Protein AF-A0A192S1D8-F1 (afdb_monomer)

Sequence (153 aa):
MLLLNTSLYVNWQNLKTCAKLLNLQRLWMFTIYLDNQGISQSFSITDNIVNYTMSIDYFKIYLESIDNPMFWEKNEDSLYIIKNGSYKDLCKIFEEVKSTKVRLVKGGSQKRQFLSPMDERLSIYKLIFFSMNADLCILENTFNYLKKDEYLS

Nearest PDB structures (foldseek):
  1uqt-assembly1_B  TM=3.565E-01  e=8.047E-01  Escherichia coli
  6jak-assembly2_D  TM=3.757E-01  e=3.378E+00  Escherichia coli
  2wtx-assembly1_C  TM=3.061E-01  e=1.649E+00  Escherichia coli K-12
  1gz5-assembly1_A  TM=3.405E-01  e=2.438E+00  Escherichia coli str. K-12 substr. W3110
  1gz5-assembly1_D  TM=3.399E-01  e=3.378E+00  Escherichia coli str. K-12 substr. W3110

Mean predicted aligned error: 10.08 Å

Organism: NCBI:txid38006

pLDDT: mean 71.14, std 11.6, range [39.78, 89.81]

Secondary structure (DSSP, 8-state):
-EEESS---B-HHHHHHHHHHTT-S-EEEEEEESS-SS---EEEEETTEEEEEEEHHHHHHHHH-TT-THHHHHGGGEEEEEES--HHHHHHHTSEETTEE--PPP-----TTS--HHHHHHHHHHHHHHTB-HHHHHHTBGGGTS-HHHHH-

Structure (mmCIF, N/CA/C/O backbone):
data_AF-A0A192S1D8-F1
#
_entry.id   AF-A0A192S1D8-F1
#
loop_
_atom_site.group_PDB
_atom_site.id
_atom_site.type_symbol
_atom_site.label_atom_id
_atom_site.label_alt_id
_atom_site.label_comp_id
_atom_site.label_asym_id
_atom_site.label_entity_id
_atom_site.label_seq_id
_atom_site.pdbx_PDB_ins_code
_atom_site.Cartn_x
_atom_site.Cartn_y
_atom_site.Cartn_z
_atom_site.occupancy
_atom_site.B_iso_or_equiv
_atom_site.auth_seq_id
_atom_site.auth_comp_id
_atom_site.auth_asym_id
_atom_site.auth_atom_id
_atom_site.pdbx_PDB_model_num
ATOM 1 N N . MET A 1 1 ? -1.102 -5.774 -1.094 1.00 67.81 1 MET A N 1
ATOM 2 C CA . MET A 1 1 ? -1.077 -4.975 0.154 1.00 67.81 1 MET A CA 1
ATOM 3 C C . MET A 1 1 ? -0.157 -5.654 1.155 1.00 67.81 1 MET A C 1
ATOM 5 O O . MET A 1 1 ? -0.163 -6.878 1.213 1.00 67.81 1 MET A O 1
ATOM 9 N N . LEU A 1 2 ? 0.650 -4.879 1.873 1.00 65.75 2 LEU A N 1
ATOM 10 C CA . LEU A 1 2 ? 1.696 -5.339 2.784 1.00 65.75 2 LEU A CA 1
ATOM 11 C C . LEU A 1 2 ? 1.507 -4.678 4.159 1.00 65.75 2 LEU A C 1
ATOM 13 O O . LEU A 1 2 ? 1.274 -3.475 4.217 1.00 65.75 2 LEU A O 1
ATOM 17 N N . LEU A 1 3 ? 1.612 -5.454 5.239 1.00 58.97 3 LEU A N 1
ATOM 18 C CA . LEU A 1 3 ? 1.550 -4.992 6.633 1.00 58.97 3 LEU A CA 1
ATOM 19 C C . LEU A 1 3 ? 2.929 -5.179 7.270 1.00 58.97 3 LEU A C 1
ATOM 21 O O . LEU A 1 3 ? 3.478 -6.279 7.196 1.00 58.97 3 LEU A O 1
ATOM 25 N N . LEU A 1 4 ? 3.497 -4.114 7.837 1.00 66.12 4 LEU A N 1
ATOM 26 C CA . LEU A 1 4 ? 4.836 -4.128 8.434 1.00 66.12 4 LEU A CA 1
ATOM 27 C C . LEU A 1 4 ? 4.861 -3.360 9.751 1.00 66.12 4 LEU A C 1
ATOM 29 O O . LEU A 1 4 ? 4.247 -2.299 9.864 1.00 66.12 4 LEU A O 1
ATOM 33 N N . ASN A 1 5 ? 5.664 -3.840 10.696 1.00 56.22 5 ASN A N 1
ATOM 34 C CA . ASN A 1 5 ? 5.838 -3.195 12.001 1.00 56.22 5 ASN A CA 1
ATOM 35 C C . ASN A 1 5 ? 7.009 -2.193 12.051 1.00 56.22 5 ASN A C 1
ATOM 37 O O . ASN A 1 5 ? 7.162 -1.478 13.034 1.00 56.22 5 ASN A O 1
ATOM 41 N N . THR A 1 6 ? 7.843 -2.121 11.011 1.00 61.22 6 THR A N 1
ATOM 42 C CA . THR A 1 6 ? 9.039 -1.257 10.976 1.00 61.22 6 THR A CA 1
ATOM 43 C C . THR A 1 6 ? 9.261 -0.621 9.605 1.00 61.22 6 THR A C 1
ATOM 45 O O . THR A 1 6 ? 8.593 -0.960 8.620 1.00 61.22 6 THR A O 1
ATOM 48 N N . SER A 1 7 ? 10.177 0.352 9.517 1.00 60.06 7 SER A N 1
ATOM 49 C CA . SER A 1 7 ? 10.596 0.962 8.251 1.00 60.06 7 SER A CA 1
ATOM 50 C C . SER A 1 7 ? 11.300 -0.075 7.376 1.00 60.06 7 SER A C 1
ATOM 52 O O . SER A 1 7 ? 12.071 -0.900 7.854 1.00 60.06 7 SER A O 1
ATOM 54 N N . LEU A 1 8 ? 10.997 -0.066 6.075 1.00 64.38 8 LEU A N 1
ATOM 55 C CA . LEU A 1 8 ? 11.524 -1.075 5.164 1.00 64.38 8 LEU A CA 1
ATOM 56 C C . LEU A 1 8 ? 12.383 -0.415 4.101 1.00 64.38 8 LEU A C 1
ATOM 58 O O . LEU A 1 8 ? 11.949 0.538 3.454 1.00 64.38 8 LEU A O 1
ATOM 62 N N . TYR A 1 9 ? 13.601 -0.924 3.938 1.00 66.50 9 TYR A N 1
ATOM 63 C CA . TYR A 1 9 ? 14.483 -0.487 2.870 1.00 66.50 9 TYR A CA 1
ATOM 64 C C . TYR A 1 9 ? 13.975 -1.042 1.537 1.00 66.50 9 TYR A C 1
ATOM 66 O O . TYR A 1 9 ? 13.972 -2.255 1.311 1.00 66.50 9 TYR A O 1
ATOM 74 N N . VAL A 1 10 ? 13.529 -0.143 0.662 1.00 67.19 10 VAL A N 1
ATOM 75 C CA . VAL A 1 10 ? 13.099 -0.469 -0.700 1.00 67.19 10 VAL A CA 1
ATOM 76 C C . VAL A 1 10 ? 14.260 -0.191 -1.646 1.00 67.19 10 VAL A C 1
ATOM 78 O O . VAL A 1 10 ? 14.727 0.946 -1.739 1.00 67.19 10 VAL A O 1
ATOM 81 N N . ASN A 1 11 ? 14.716 -1.208 -2.382 1.00 75.94 11 ASN A N 1
ATOM 82 C CA . ASN A 1 11 ? 15.663 -0.988 -3.467 1.00 75.94 11 ASN A CA 1
ATOM 83 C C . ASN A 1 11 ? 14.898 -0.463 -4.691 1.00 75.94 11 ASN A C 1
ATOM 85 O O . ASN A 1 11 ? 14.359 -1.225 -5.497 1.00 75.94 11 ASN A O 1
ATOM 89 N N . TRP A 1 12 ? 14.866 0.863 -4.829 1.00 73.69 12 TRP A N 1
ATOM 90 C CA . TRP A 1 12 ? 14.166 1.560 -5.911 1.00 73.69 12 TRP A CA 1
ATOM 91 C C . TRP A 1 12 ? 14.599 1.115 -7.310 1.00 73.69 12 TRP A C 1
ATOM 93 O O . TRP A 1 12 ? 13.772 1.067 -8.219 1.00 73.69 12 TRP A O 1
ATOM 103 N N . GLN A 1 13 ? 15.867 0.739 -7.490 1.00 76.94 13 GLN A N 1
ATOM 104 C CA . GLN A 1 13 ? 16.377 0.283 -8.781 1.00 76.94 13 GLN A CA 1
ATOM 105 C C . GLN A 1 13 ? 15.810 -1.093 -9.157 1.00 76.94 13 GLN A C 1
ATOM 107 O O . GLN A 1 13 ? 15.397 -1.311 -10.302 1.00 76.94 13 GLN A O 1
ATOM 112 N N . ASN A 1 14 ? 15.734 -2.009 -8.191 1.00 77.12 14 ASN A N 1
ATOM 113 C CA . ASN A 1 14 ? 15.118 -3.319 -8.398 1.00 77.12 14 ASN A CA 1
ATOM 114 C C . ASN A 1 14 ? 13.615 -3.176 -8.643 1.00 77.12 14 ASN A C 1
ATOM 116 O O . ASN A 1 14 ? 13.075 -3.816 -9.544 1.00 77.12 14 ASN A O 1
ATOM 120 N N . LEU A 1 15 ? 12.955 -2.289 -7.896 1.00 76.75 15 LEU A N 1
ATOM 121 C CA . LEU A 1 15 ? 11.531 -2.025 -8.053 1.00 76.75 15 LEU A CA 1
ATOM 122 C C . LEU A 1 15 ? 11.214 -1.469 -9.448 1.00 76.75 15 LEU A C 1
ATOM 124 O O . LEU A 1 15 ? 10.307 -1.952 -10.121 1.00 76.75 15 LEU A O 1
ATOM 128 N N . LYS A 1 16 ? 12.019 -0.511 -9.919 1.00 76.62 16 LYS A N 1
ATOM 129 C CA . LYS A 1 16 ? 11.945 0.041 -11.277 1.00 76.62 16 LYS A CA 1
ATOM 130 C C . LYS A 1 16 ? 12.138 -1.039 -12.336 1.00 76.62 16 LYS A C 1
ATOM 132 O O . LYS A 1 16 ? 11.411 -1.074 -13.325 1.00 76.62 16 LYS A O 1
ATOM 137 N N . THR A 1 17 ? 13.110 -1.923 -12.131 1.00 79.62 17 THR A N 1
ATOM 138 C CA . THR A 1 17 ? 13.368 -3.046 -13.041 1.00 79.62 17 THR A CA 1
ATOM 139 C C . THR A 1 17 ? 12.156 -3.973 -13.108 1.00 79.62 17 THR A C 1
ATOM 141 O O . THR A 1 17 ? 11.714 -4.307 -14.202 1.00 79.62 17 THR A O 1
ATOM 144 N N . CYS A 1 18 ? 11.551 -4.305 -11.964 1.00 75.25 18 CYS A N 1
ATOM 145 C CA . CYS A 1 18 ? 10.336 -5.117 -11.914 1.00 75.25 18 CYS A CA 1
ATOM 146 C C . CYS A 1 18 ? 9.164 -4.432 -12.626 1.00 75.25 18 CYS A C 1
ATOM 148 O O . CYS A 1 18 ? 8.531 -5.047 -13.478 1.00 75.25 18 CYS A O 1
ATOM 150 N N . ALA A 1 19 ? 8.913 -3.150 -12.342 1.00 77.25 19 ALA A N 1
ATOM 151 C CA . ALA A 1 19 ? 7.830 -2.398 -12.973 1.00 77.25 19 ALA A CA 1
ATOM 152 C C . ALA A 1 19 ? 7.977 -2.341 -14.504 1.00 77.25 19 ALA A C 1
ATOM 154 O O . ALA A 1 19 ? 6.988 -2.467 -15.222 1.00 77.25 19 ALA A O 1
ATOM 155 N N . LYS A 1 20 ? 9.212 -2.211 -15.010 1.00 78.69 20 LYS A N 1
ATOM 156 C CA . LYS A 1 20 ? 9.509 -2.281 -16.448 1.00 78.69 20 LYS A CA 1
ATOM 157 C C . LYS A 1 20 ? 9.276 -3.670 -17.036 1.00 78.69 20 LYS A C 1
ATOM 159 O O . LYS A 1 20 ? 8.669 -3.766 -18.092 1.00 78.69 20 LYS A O 1
ATOM 164 N N . LEU A 1 21 ? 9.744 -4.730 -16.373 1.00 77.81 21 LEU A N 1
ATOM 165 C CA . LEU A 1 21 ? 9.551 -6.114 -16.836 1.00 77.81 21 LEU A CA 1
ATOM 166 C C . LEU A 1 21 ? 8.069 -6.497 -16.928 1.00 77.81 21 LEU A C 1
ATOM 168 O O . LEU A 1 21 ? 7.690 -7.312 -17.761 1.00 77.81 21 LEU A O 1
ATOM 172 N N . LEU A 1 22 ? 7.247 -5.886 -16.080 1.00 72.56 22 LEU A N 1
ATOM 173 C CA . LEU A 1 22 ? 5.803 -6.074 -16.031 1.00 72.56 22 LEU A CA 1
ATOM 174 C C . LEU A 1 22 ? 5.037 -5.140 -16.981 1.00 72.56 22 LEU A C 1
ATOM 176 O O . LEU A 1 22 ? 3.814 -5.170 -16.991 1.00 72.56 22 LEU A O 1
ATOM 180 N N . ASN A 1 23 ? 5.732 -4.303 -17.762 1.00 77.31 23 ASN A N 1
ATOM 181 C CA . ASN A 1 23 ? 5.130 -3.284 -18.628 1.00 77.31 23 ASN A CA 1
ATOM 182 C C . ASN A 1 23 ? 4.130 -2.362 -17.903 1.00 77.31 23 ASN A C 1
ATOM 184 O O . ASN A 1 23 ? 3.192 -1.853 -18.517 1.00 77.31 23 ASN A O 1
ATOM 188 N N . LEU A 1 24 ? 4.345 -2.101 -16.609 1.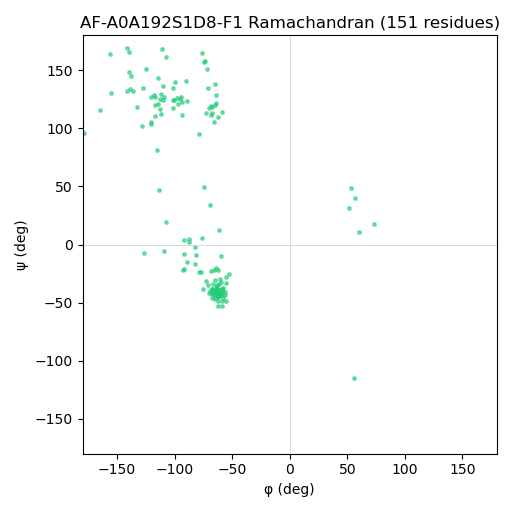00 78.19 24 LEU A N 1
ATOM 189 C CA . LEU A 1 24 ? 3.486 -1.196 -15.851 1.00 78.19 24 LEU A CA 1
ATOM 190 C C . LEU A 1 24 ? 3.707 0.234 -16.340 1.00 78.19 24 LEU A C 1
ATOM 192 O O . LEU A 1 24 ? 4.800 0.796 -16.188 1.00 78.19 24 LEU A O 1
ATOM 196 N N . GLN A 1 25 ? 2.651 0.846 -16.880 1.00 81.88 25 GLN A N 1
ATOM 197 C CA . GLN A 1 25 ? 2.679 2.262 -17.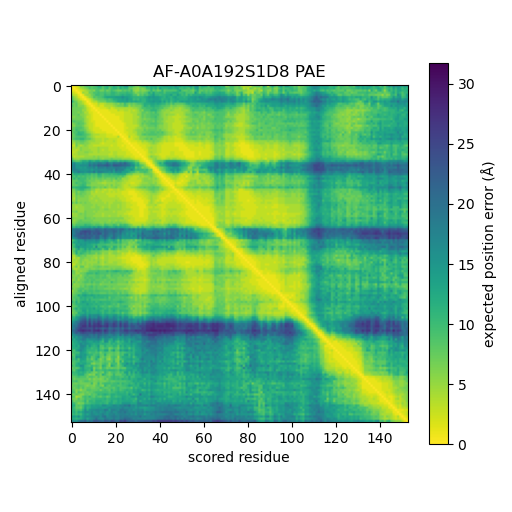254 1.00 81.88 25 GLN A CA 1
ATOM 198 C C . GLN A 1 25 ? 2.971 3.136 -16.033 1.00 81.88 25 GLN A C 1
ATOM 200 O O . GLN A 1 25 ? 3.716 4.116 -16.126 1.00 81.88 25 GLN A O 1
ATOM 205 N N . ARG A 1 26 ? 2.403 2.768 -14.877 1.00 83.38 26 ARG A N 1
ATOM 206 C CA . ARG A 1 26 ? 2.629 3.450 -13.608 1.00 83.38 26 ARG A CA 1
ATOM 207 C C . ARG A 1 26 ? 2.372 2.518 -12.427 1.00 83.38 26 ARG A C 1
ATOM 209 O O . ARG A 1 26 ? 1.315 1.915 -12.359 1.00 83.38 26 ARG A O 1
ATOM 216 N N . LEU A 1 27 ? 3.306 2.455 -11.480 1.00 83.44 27 LEU A N 1
ATOM 217 C CA . LEU A 1 27 ? 3.122 1.781 -10.193 1.00 83.44 27 LEU A CA 1
ATOM 218 C C . LEU A 1 27 ? 2.829 2.829 -9.118 1.00 83.44 27 LEU A C 1
ATOM 220 O O . LEU A 1 27 ? 3.675 3.679 -8.833 1.00 83.44 27 LEU A O 1
ATOM 224 N N . TRP A 1 28 ? 1.653 2.758 -8.503 1.00 83.88 28 TRP A N 1
ATOM 225 C CA . TRP A 1 28 ? 1.274 3.632 -7.396 1.00 83.88 28 TRP A CA 1
ATOM 226 C C . TRP A 1 28 ? 1.612 2.958 -6.071 1.00 83.88 28 TRP A C 1
ATOM 228 O O . TRP A 1 28 ? 1.153 1.859 -5.779 1.00 83.88 28 TRP A O 1
ATOM 238 N N . MET A 1 29 ? 2.416 3.607 -5.244 1.00 84.12 29 MET A N 1
ATOM 239 C CA . MET A 1 29 ? 2.759 3.135 -3.911 1.00 84.12 29 MET A CA 1
ATOM 240 C C . MET A 1 29 ? 2.141 4.049 -2.866 1.00 84.12 29 MET A C 1
ATOM 242 O O . MET A 1 29 ? 2.313 5.263 -2.918 1.00 84.12 29 MET A O 1
ATOM 246 N N . PHE A 1 30 ? 1.448 3.454 -1.902 1.00 84.19 30 PHE A N 1
ATOM 247 C CA . PHE A 1 30 ? 0.848 4.151 -0.773 1.00 84.19 30 PHE A CA 1
ATOM 248 C C . PHE A 1 30 ? 1.430 3.585 0.514 1.00 84.19 30 PHE A C 1
ATOM 250 O O . PHE A 1 30 ? 1.083 2.479 0.918 1.00 84.19 30 PHE A O 1
ATOM 257 N N . THR A 1 31 ? 2.316 4.337 1.156 1.00 85.69 31 THR A N 1
ATOM 258 C CA . THR A 1 31 ? 2.826 4.033 2.493 1.00 85.69 31 THR A CA 1
ATOM 259 C C . THR A 1 31 ? 1.984 4.778 3.523 1.00 85.69 31 THR A C 1
ATOM 261 O O . THR A 1 31 ? 2.013 6.006 3.585 1.00 85.69 31 THR A O 1
ATOM 264 N N . ILE A 1 32 ? 1.217 4.031 4.312 1.00 86.50 32 ILE A N 1
ATOM 265 C CA . ILE A 1 32 ? 0.212 4.549 5.239 1.00 86.50 32 ILE A CA 1
ATOM 266 C C . ILE A 1 32 ? 0.651 4.224 6.663 1.00 86.50 32 ILE A C 1
ATOM 268 O O . ILE A 1 32 ? 0.803 3.054 7.011 1.00 86.50 32 ILE A O 1
ATOM 272 N N . TYR A 1 33 ? 0.829 5.251 7.486 1.00 87.25 33 TYR A N 1
ATOM 273 C CA . TYR A 1 33 ? 1.125 5.105 8.910 1.00 87.25 33 TYR A CA 1
ATOM 274 C C . TYR A 1 33 ? -0.164 5.194 9.722 1.00 87.25 33 TYR A C 1
ATOM 276 O O . TYR A 1 33 ? -0.924 6.153 9.570 1.00 87.25 33 TYR A O 1
ATOM 284 N N . LEU A 1 34 ? -0.432 4.184 10.556 1.00 83.19 34 LEU A N 1
ATOM 285 C CA . LEU A 1 34 ? -1.618 4.189 11.420 1.00 83.19 34 LEU A CA 1
ATOM 286 C C . LEU A 1 34 ? -1.444 5.052 12.667 1.00 83.19 34 LEU A C 1
ATOM 288 O O . LEU A 1 34 ? -2.427 5.521 13.236 1.00 83.19 34 LEU A O 1
ATOM 292 N N . ASP A 1 35 ? -0.205 5.277 13.082 1.00 79.38 35 ASP A N 1
ATOM 293 C CA . ASP A 1 35 ? 0.138 6.185 14.155 1.00 79.38 35 ASP A CA 1
ATOM 294 C C . ASP A 1 35 ? 0.365 7.602 13.614 1.00 79.38 35 ASP A C 1
ATOM 296 O O . ASP A 1 35 ? 1.199 7.860 12.747 1.00 79.38 35 ASP A O 1
ATOM 300 N N . ASN A 1 36 ? -0.383 8.562 14.158 1.00 63.75 36 ASN A N 1
ATOM 301 C CA . ASN A 1 36 ? -0.290 9.981 13.811 1.00 63.75 36 ASN A CA 1
ATOM 302 C C . ASN A 1 36 ? 0.963 10.645 14.415 1.00 63.75 36 ASN A C 1
ATOM 304 O O . ASN A 1 36 ? 0.859 11.703 15.030 1.00 63.75 36 ASN A O 1
ATOM 308 N N . GLN A 1 37 ? 2.157 10.060 14.258 1.00 62.84 37 GLN A N 1
ATOM 309 C CA . GLN A 1 37 ? 3.417 10.579 14.825 1.00 62.84 37 GLN A CA 1
ATOM 310 C C . GLN A 1 37 ? 3.907 11.899 14.180 1.00 62.84 37 GLN A C 1
ATOM 312 O O . GLN A 1 37 ? 5.102 12.115 14.009 1.00 62.84 37 GLN A O 1
ATOM 317 N N . GLY A 1 38 ? 3.005 12.792 13.767 1.00 60.06 38 GLY A N 1
ATOM 318 C CA . GLY A 1 38 ? 3.349 14.043 13.091 1.00 60.06 38 GLY A CA 1
ATOM 319 C C . GLY A 1 38 ? 3.825 13.851 11.649 1.00 60.06 38 GLY A C 1
ATOM 320 O O . GLY A 1 38 ? 4.438 14.753 11.083 1.00 60.06 38 GLY A O 1
ATOM 321 N N . ILE A 1 39 ? 3.554 12.690 11.045 1.00 64.31 39 ILE A N 1
ATOM 322 C CA . ILE A 1 39 ? 3.899 12.410 9.650 1.00 64.31 39 ILE A CA 1
ATOM 323 C C . ILE A 1 39 ? 3.024 13.281 8.745 1.00 64.31 39 ILE A C 1
ATOM 325 O O . ILE A 1 39 ? 1.811 13.082 8.645 1.00 64.31 39 ILE A O 1
ATOM 329 N N . SER A 1 40 ? 3.652 14.250 8.080 1.00 68.69 40 SER A N 1
ATOM 330 C CA . SER A 1 40 ? 3.044 15.004 6.988 1.00 68.69 40 SER A CA 1
ATOM 331 C C . SER A 1 40 ? 2.953 14.149 5.721 1.00 68.69 40 SER A C 1
ATOM 333 O O . SER A 1 40 ? 3.678 13.166 5.546 1.00 68.69 40 SER A O 1
ATOM 335 N N . GLN A 1 41 ? 2.048 14.519 4.814 1.00 79.00 41 GLN A N 1
ATOM 336 C CA . GLN A 1 41 ? 1.997 13.917 3.487 1.00 79.00 41 GLN A CA 1
ATOM 337 C C . GLN A 1 41 ? 3.291 14.239 2.727 1.00 79.00 41 GLN A C 1
ATOM 339 O O . GLN A 1 41 ? 3.667 15.403 2.595 1.00 79.00 41 GLN A O 1
ATOM 344 N N . SER A 1 42 ? 3.938 13.218 2.169 1.00 82.75 42 SER A N 1
ATOM 345 C CA . SER A 1 42 ? 5.010 13.387 1.193 1.00 82.75 42 SER A CA 1
ATOM 346 C C . SER A 1 42 ? 4.711 12.629 -0.095 1.00 82.75 42 SER A C 1
ATOM 348 O O . SER A 1 42 ? 3.977 11.636 -0.126 1.00 82.75 42 SER A O 1
ATOM 350 N N . PHE A 1 43 ? 5.255 13.162 -1.182 1.00 86.12 43 PHE A N 1
ATOM 351 C CA . PHE A 1 43 ? 5.035 12.696 -2.538 1.00 86.12 43 PHE A CA 1
ATOM 352 C C . PHE A 1 43 ? 6.368 12.665 -3.270 1.00 86.12 43 PHE A C 1
ATOM 354 O O . PHE A 1 43 ? 7.114 13.645 -3.245 1.00 86.12 43 PHE A O 1
ATOM 361 N N . SER A 1 44 ? 6.655 11.557 -3.943 1.00 84.94 44 SER A N 1
ATOM 362 C CA . SER A 1 44 ? 7.794 11.465 -4.844 1.00 84.94 44 SER A CA 1
ATOM 363 C C . SER A 1 44 ? 7.440 10.694 -6.107 1.00 84.94 44 SER A C 1
ATOM 365 O O . SER A 1 44 ? 6.608 9.785 -6.105 1.00 84.94 44 SER A O 1
ATOM 367 N N . ILE A 1 45 ? 8.086 11.077 -7.205 1.00 85.19 45 ILE A N 1
ATOM 368 C CA . ILE A 1 45 ? 8.014 10.368 -8.478 1.00 85.19 45 ILE A CA 1
ATOM 369 C C . ILE A 1 45 ? 9.430 9.947 -8.840 1.00 85.19 45 ILE A C 1
ATOM 371 O O . ILE A 1 45 ? 10.326 10.788 -8.922 1.00 85.19 45 ILE A O 1
ATOM 375 N N . THR A 1 46 ? 9.600 8.660 -9.115 1.00 82.81 46 THR A N 1
ATOM 376 C CA . THR A 1 46 ? 10.835 8.101 -9.660 1.00 82.81 46 THR A CA 1
ATOM 377 C C . THR A 1 46 ? 10.463 7.273 -10.882 1.00 82.81 46 THR A C 1
ATOM 379 O O . THR A 1 46 ? 9.949 6.162 -10.760 1.00 82.81 46 THR A O 1
ATOM 382 N N . ASP A 1 47 ? 10.686 7.834 -12.072 1.00 84.75 47 ASP A N 1
ATOM 383 C CA . ASP A 1 47 ? 10.289 7.243 -13.355 1.00 84.75 47 ASP A CA 1
ATOM 384 C C . ASP A 1 47 ? 8.778 6.933 -13.434 1.00 84.75 47 ASP A C 1
ATOM 386 O O . ASP A 1 47 ? 7.950 7.844 -13.428 1.00 84.75 47 ASP A O 1
ATOM 390 N N . ASN A 1 48 ? 8.410 5.651 -13.529 1.00 82.38 48 ASN A N 1
ATOM 391 C CA . ASN A 1 48 ? 7.031 5.170 -13.560 1.00 82.38 48 ASN A CA 1
ATOM 392 C C . ASN A 1 48 ? 6.487 4.820 -12.166 1.00 82.38 48 ASN A C 1
ATOM 394 O O . ASN A 1 48 ? 5.362 4.341 -12.063 1.00 82.38 48 ASN A O 1
ATOM 398 N N . ILE A 1 49 ? 7.249 5.050 -11.098 1.00 83.19 49 ILE A N 1
ATOM 399 C CA . ILE A 1 49 ? 6.821 4.773 -9.728 1.00 83.19 49 ILE A CA 1
ATOM 400 C C . ILE A 1 49 ? 6.398 6.083 -9.071 1.00 83.19 49 ILE A C 1
ATOM 402 O O . ILE A 1 49 ? 7.171 7.040 -9.010 1.00 83.19 49 ILE A O 1
ATOM 406 N N . VAL A 1 50 ? 5.171 6.114 -8.561 1.00 85.50 50 VAL A N 1
ATOM 407 C CA . VAL A 1 50 ? 4.626 7.245 -7.810 1.00 85.50 50 VAL A CA 1
ATOM 408 C C . VAL A 1 50 ? 4.432 6.815 -6.370 1.00 85.50 50 VAL A C 1
ATOM 410 O O . VAL A 1 50 ? 3.633 5.924 -6.105 1.00 85.50 50 VAL A O 1
ATOM 413 N N . ASN A 1 51 ? 5.145 7.442 -5.441 1.00 84.94 51 ASN A N 1
ATOM 414 C CA . ASN A 1 51 ? 5.089 7.099 -4.029 1.00 84.94 51 ASN A CA 1
ATOM 415 C C . ASN A 1 51 ? 4.401 8.203 -3.224 1.00 84.94 51 ASN A C 1
ATOM 417 O O . ASN A 1 51 ? 4.828 9.358 -3.226 1.00 84.94 51 ASN A O 1
ATOM 421 N N . TYR A 1 52 ? 3.364 7.815 -2.496 1.00 86.31 52 TYR A N 1
ATOM 422 C CA . TYR A 1 52 ? 2.704 8.622 -1.489 1.00 86.31 52 TYR A CA 1
ATOM 423 C C . TYR A 1 52 ? 3.018 8.058 -0.115 1.00 86.31 52 TYR A C 1
ATOM 425 O O . TYR A 1 52 ? 2.773 6.884 0.152 1.00 86.31 52 TYR A O 1
ATOM 433 N N . THR A 1 53 ? 3.505 8.909 0.777 1.00 86.50 53 THR A N 1
ATOM 434 C CA . THR A 1 53 ? 3.652 8.573 2.192 1.00 86.50 53 THR A CA 1
ATOM 435 C C . THR A 1 53 ? 2.760 9.493 3.002 1.00 86.50 53 THR A C 1
ATOM 437 O O . THR A 1 53 ? 2.823 10.706 2.825 1.00 86.50 53 THR A O 1
ATOM 440 N N . MET A 1 54 ? 1.897 8.942 3.851 1.00 88.44 54 MET A N 1
ATOM 441 C CA . MET A 1 54 ? 0.923 9.739 4.601 1.00 88.44 54 MET A CA 1
ATOM 442 C C . MET A 1 54 ? 0.462 9.047 5.884 1.00 88.44 54 MET A C 1
ATOM 444 O O . MET A 1 54 ? 0.638 7.837 6.049 1.00 88.44 54 MET A O 1
ATOM 448 N N . SER A 1 55 ? -0.156 9.816 6.782 1.00 89.81 55 SER A N 1
ATOM 449 C CA . SER A 1 55 ? -0.898 9.257 7.911 1.00 89.81 55 SER A CA 1
ATOM 450 C C . SER A 1 55 ? -2.252 8.699 7.468 1.00 89.81 55 SER A C 1
ATOM 452 O O . SER A 1 55 ? -2.756 9.005 6.380 1.00 89.81 55 SER A O 1
ATOM 454 N N . ILE A 1 56 ? -2.864 7.895 8.334 1.00 87.00 56 ILE A N 1
ATOM 455 C CA . ILE A 1 56 ? -4.169 7.305 8.058 1.00 87.00 56 ILE A CA 1
ATOM 456 C C . ILE A 1 56 ? -5.275 8.349 7.859 1.00 87.00 56 ILE A C 1
ATOM 458 O O . ILE A 1 56 ? -6.161 8.149 7.030 1.00 87.00 56 ILE A O 1
ATOM 462 N N . ASP A 1 57 ? -5.215 9.482 8.557 1.00 86.88 57 ASP A N 1
ATOM 463 C CA . ASP A 1 57 ? -6.231 10.530 8.433 1.00 86.88 57 ASP A CA 1
ATOM 464 C C . ASP A 1 57 ? -6.199 11.186 7.050 1.00 86.88 57 ASP A C 1
ATOM 466 O O . ASP A 1 57 ? -7.240 11.335 6.407 1.00 86.88 57 ASP A O 1
ATOM 470 N N . TYR A 1 58 ? -5.001 11.476 6.531 1.00 87.00 58 TYR A N 1
ATOM 471 C CA . TYR A 1 58 ? -4.841 11.948 5.153 1.00 87.00 58 TYR A CA 1
ATOM 472 C C . TYR A 1 58 ? -5.303 10.903 4.138 1.00 87.00 58 TYR A C 1
ATOM 474 O O . TYR A 1 58 ? -5.925 11.253 3.135 1.00 87.00 58 TYR A O 1
ATOM 482 N N . PHE A 1 59 ? -5.047 9.620 4.403 1.00 86.38 59 PHE A N 1
ATOM 483 C CA . PHE A 1 59 ? -5.497 8.551 3.519 1.00 86.38 59 PHE A CA 1
ATOM 484 C C . PHE A 1 59 ? -7.026 8.425 3.485 1.00 86.38 59 PHE A C 1
ATOM 486 O O . PHE A 1 59 ? -7.597 8.253 2.412 1.00 86.38 59 PHE A O 1
ATOM 493 N N . LYS A 1 60 ? -7.712 8.585 4.623 1.00 85.25 60 LYS A N 1
ATOM 494 C CA . LYS A 1 60 ? -9.184 8.616 4.670 1.00 85.25 60 LYS A CA 1
ATOM 495 C C . LYS A 1 60 ? -9.753 9.791 3.877 1.00 85.25 60 LYS A C 1
ATOM 497 O O . LYS A 1 60 ? -10.663 9.596 3.081 1.00 85.25 60 LYS A O 1
ATOM 502 N N . ILE A 1 61 ? -9.173 10.985 4.024 1.00 84.69 61 ILE A N 1
ATOM 503 C CA . ILE A 1 61 ? -9.556 12.154 3.214 1.00 84.69 61 ILE A CA 1
ATOM 504 C C . ILE A 1 61 ? -9.339 11.867 1.722 1.00 84.69 61 ILE A C 1
ATOM 506 O O . ILE A 1 61 ? -10.192 12.187 0.896 1.00 84.69 61 ILE A O 1
ATOM 510 N N . TYR A 1 62 ? -8.224 11.221 1.366 1.00 81.62 62 TYR A N 1
ATOM 511 C CA . TYR A 1 62 ? -7.943 10.806 -0.008 1.00 81.62 62 TYR A CA 1
ATOM 512 C C . TYR A 1 62 ? -9.010 9.843 -0.554 1.00 81.62 62 TYR A C 1
ATOM 514 O O . TYR A 1 62 ? -9.466 10.042 -1.682 1.00 81.62 62 TYR A O 1
ATOM 522 N N . LEU A 1 63 ? -9.443 8.852 0.235 1.00 80.00 63 LEU A N 1
ATOM 523 C CA . LEU A 1 63 ? -10.495 7.904 -0.151 1.00 80.00 63 LEU A CA 1
ATOM 524 C C . LEU A 1 63 ? -11.858 8.588 -0.348 1.00 80.00 63 LEU A C 1
ATOM 526 O O . LEU A 1 63 ? -12.558 8.284 -1.313 1.00 80.00 63 LEU A O 1
ATOM 530 N N . GLU A 1 64 ? -12.205 9.533 0.526 1.00 77.31 64 GLU A N 1
ATOM 531 C CA . GLU A 1 64 ? -13.496 10.236 0.528 1.00 77.31 64 GLU A CA 1
ATOM 532 C C . GLU A 1 64 ? -13.568 11.407 -0.469 1.00 77.31 64 GLU A C 1
ATOM 534 O O . GLU A 1 64 ? -14.6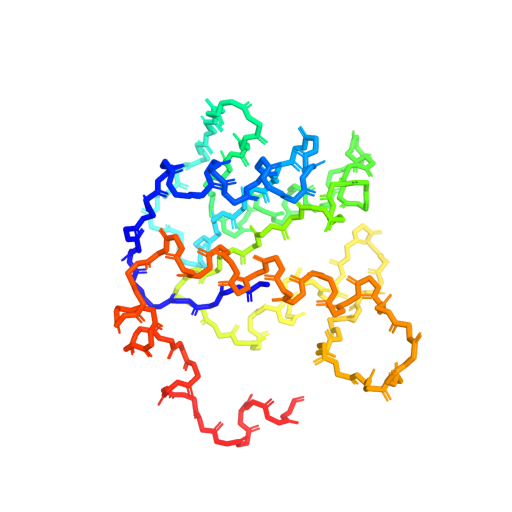54 11.875 -0.809 1.00 77.31 64 GLU A O 1
ATOM 539 N N . SER A 1 65 ? -12.429 11.890 -0.975 1.00 75.12 65 SER A N 1
ATOM 540 C CA . SER A 1 65 ? -12.390 13.068 -1.850 1.00 75.12 65 SER A CA 1
ATOM 541 C C . SER A 1 65 ? -13.229 12.886 -3.134 1.00 75.12 65 SER A C 1
ATOM 543 O O . SER A 1 65 ? -12.943 12.054 -4.004 1.00 75.12 65 SER A O 1
ATOM 545 N N . ILE A 1 66 ? -14.302 13.682 -3.251 1.00 53.91 66 ILE A N 1
ATOM 546 C CA . ILE A 1 66 ? -15.286 13.639 -4.350 1.00 53.91 66 ILE A CA 1
ATOM 547 C C . ILE A 1 66 ? -14.610 13.864 -5.714 1.00 53.91 66 ILE A C 1
ATOM 549 O O . ILE A 1 66 ? -14.909 13.133 -6.656 1.00 53.91 66 ILE A O 1
ATOM 553 N N . ASP A 1 67 ? -13.603 14.739 -5.777 1.00 54.06 67 ASP A N 1
ATOM 554 C CA . ASP A 1 67 ? -12.851 15.091 -6.997 1.00 54.06 67 ASP A CA 1
ATOM 555 C C . ASP A 1 67 ? -11.833 14.036 -7.459 1.00 54.06 67 ASP A C 1
ATOM 557 O O . ASP A 1 67 ? -11.071 14.252 -8.401 1.00 54.06 67 ASP A O 1
ATOM 561 N N . ASN A 1 68 ? -11.793 12.877 -6.804 1.00 55.97 68 ASN A N 1
ATOM 562 C CA . ASN A 1 68 ? -10.821 11.834 -7.087 1.00 55.97 68 ASN A CA 1
ATOM 563 C C . ASN A 1 68 ? -11.531 10.574 -7.617 1.00 55.97 68 ASN A C 1
ATOM 565 O O . ASN A 1 68 ? -11.768 9.630 -6.854 1.00 55.97 68 ASN A O 1
ATOM 569 N N . PRO A 1 69 ? -11.891 10.503 -8.917 1.00 52.62 69 PRO A N 1
ATOM 570 C CA . PRO A 1 69 ? -12.308 9.241 -9.549 1.00 52.62 69 PRO A CA 1
ATOM 571 C C . PRO A 1 69 ? -11.201 8.171 -9.472 1.00 52.62 69 PRO A C 1
ATOM 573 O O . PRO A 1 69 ? -11.430 6.989 -9.718 1.00 52.62 69 PRO A O 1
ATOM 576 N N . ME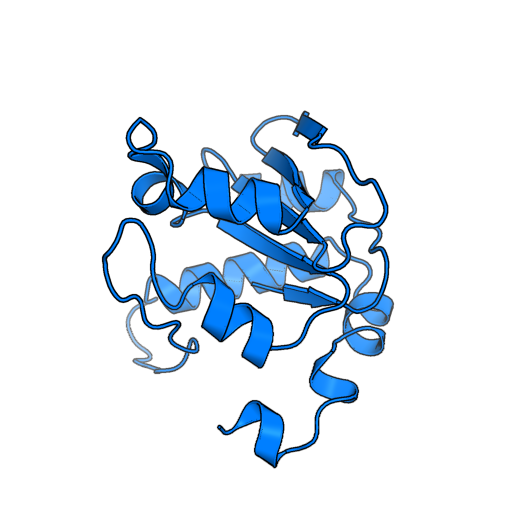T A 1 70 ? -9.998 8.570 -9.049 1.00 57.56 70 MET A N 1
ATOM 577 C CA . MET A 1 70 ? -8.792 7.804 -9.245 1.00 57.56 70 MET A CA 1
ATOM 578 C C . MET A 1 70 ? -8.562 6.673 -8.246 1.00 57.56 70 MET A C 1
ATOM 580 O O . MET A 1 70 ? -7.632 5.916 -8.483 1.00 57.56 70 MET A O 1
A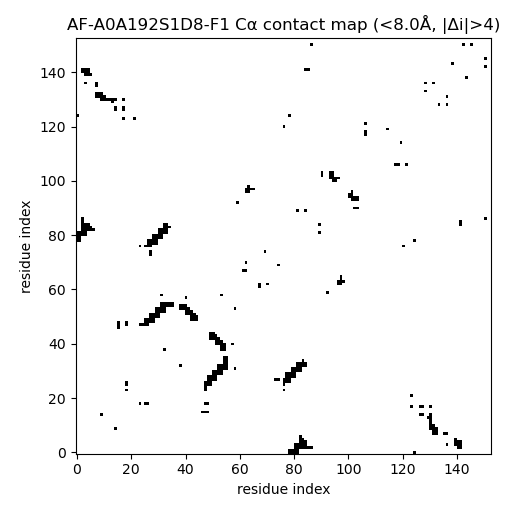TOM 584 N N . PHE A 1 71 ? -9.328 6.511 -7.154 1.00 66.25 71 PHE A N 1
ATOM 585 C CA . PHE A 1 71 ? -9.123 5.321 -6.308 1.00 66.25 71 PHE A CA 1
ATOM 586 C C . PHE A 1 71 ? -9.343 4.057 -7.140 1.00 66.25 71 PHE A C 1
ATOM 588 O O . PHE A 1 71 ? -8.447 3.231 -7.241 1.00 66.25 71 PHE A O 1
ATOM 595 N N . TRP A 1 72 ? -10.487 3.946 -7.815 1.00 64.19 72 TRP A N 1
ATOM 596 C CA . TRP A 1 72 ? -10.796 2.776 -8.635 1.00 64.19 72 TRP A CA 1
ATOM 597 C C . TRP A 1 72 ? -9.894 2.668 -9.867 1.00 64.19 72 TRP A C 1
ATOM 599 O O . TRP A 1 72 ? -9.438 1.572 -10.176 1.00 64.19 72 TRP A O 1
ATOM 609 N N . GLU A 1 73 ? -9.567 3.794 -10.507 1.00 64.50 73 GLU A N 1
ATOM 610 C CA . GLU A 1 73 ? -8.713 3.819 -11.705 1.00 64.50 73 GLU A CA 1
ATOM 611 C C . GLU A 1 73 ? -7.230 3.539 -11.405 1.00 64.50 73 GLU A C 1
ATOM 613 O O . GLU A 1 73 ? -6.534 2.963 -12.232 1.00 64.50 73 GLU A O 1
ATOM 618 N N . LYS A 1 74 ? -6.714 3.924 -10.229 1.00 65.12 74 LYS A N 1
ATOM 619 C CA . LYS A 1 74 ? -5.303 3.707 -9.849 1.00 65.12 74 LYS A CA 1
ATOM 620 C C . LYS A 1 74 ? -5.069 2.410 -9.093 1.00 65.12 74 LYS A C 1
ATOM 622 O O . LYS A 1 74 ? -3.928 1.953 -9.038 1.00 65.12 74 LYS A O 1
ATOM 627 N N . ASN A 1 75 ? -6.102 1.830 -8.481 1.00 68.00 75 ASN A N 1
ATOM 628 C CA . ASN A 1 75 ? -5.965 0.635 -7.642 1.00 68.00 75 ASN A CA 1
ATOM 629 C C . ASN A 1 75 ? -5.495 -0.593 -8.444 1.00 68.00 75 ASN A C 1
ATOM 631 O O . ASN A 1 75 ? -4.951 -1.528 -7.863 1.00 68.00 75 ASN A O 1
ATOM 635 N N . GLU A 1 76 ? -5.658 -0.589 -9.772 1.00 70.62 76 GLU A N 1
ATOM 636 C CA . GLU A 1 76 ? -5.210 -1.691 -10.627 1.00 70.62 76 GLU A CA 1
ATOM 637 C C . GLU A 1 76 ? -3.718 -2.003 -10.455 1.00 70.62 76 GLU A C 1
ATOM 639 O O . GLU A 1 76 ? -3.376 -3.147 -10.145 1.00 70.62 76 GLU A O 1
ATOM 644 N N . ASP A 1 77 ? -2.883 -0.962 -10.493 1.00 75.12 77 ASP A N 1
ATOM 645 C CA . ASP A 1 77 ? -1.428 -1.035 -10.342 1.00 75.12 77 ASP A CA 1
ATOM 646 C C . ASP A 1 77 ? -0.965 -0.355 -9.045 1.00 75.12 77 ASP A C 1
ATOM 648 O O . ASP A 1 77 ? -0.045 0.470 -9.031 1.00 75.12 77 ASP A O 1
ATOM 652 N N . SER A 1 78 ? -1.639 -0.668 -7.933 1.00 78.50 78 SER A N 1
ATOM 653 C CA . SER A 1 78 ? -1.331 -0.095 -6.620 1.00 78.50 78 SER A CA 1
ATOM 654 C C . SER A 1 78 ? -0.719 -1.092 -5.634 1.00 78.50 78 SER A C 1
ATOM 656 O O . SER A 1 78 ? -1.200 -2.211 -5.424 1.00 78.50 78 SER A O 1
ATOM 658 N N . LEU A 1 79 ? 0.315 -0.641 -4.927 1.00 80.12 79 LEU A N 1
ATOM 659 C CA . LEU A 1 79 ? 0.879 -1.284 -3.751 1.00 80.12 79 LEU A CA 1
ATOM 660 C C . LEU A 1 79 ? 0.620 -0.428 -2.511 1.00 80.12 79 LEU A C 1
ATOM 662 O O . LEU A 1 79 ? 1.208 0.632 -2.321 1.00 80.12 79 LEU A O 1
ATOM 666 N N . TYR A 1 80 ? -0.215 -0.949 -1.623 1.00 81.06 80 TYR A N 1
ATOM 667 C CA . TYR A 1 80 ? -0.456 -0.371 -0.306 1.00 81.06 80 TYR A CA 1
ATOM 668 C C . TYR A 1 80 ? 0.457 -1.035 0.728 1.00 81.06 80 TYR A C 1
ATOM 670 O O . TYR A 1 80 ? 0.470 -2.266 0.837 1.00 81.06 80 TYR A O 1
ATOM 678 N N . ILE A 1 81 ? 1.200 -0.225 1.476 1.00 81.81 81 ILE A N 1
ATOM 679 C CA . ILE A 1 81 ? 2.067 -0.607 2.590 1.00 81.81 81 ILE A CA 1
ATOM 680 C C . ILE A 1 81 ? 1.505 0.061 3.841 1.00 81.81 81 ILE A C 1
ATOM 682 O O . ILE A 1 81 ? 1.578 1.278 3.972 1.00 81.81 81 ILE A O 1
ATOM 686 N N . ILE A 1 82 ? 0.958 -0.722 4.761 1.00 82.81 82 ILE A N 1
ATOM 687 C CA . ILE A 1 82 ? 0.466 -0.226 6.046 1.00 82.81 82 ILE A CA 1
ATOM 688 C C . ILE A 1 82 ? 1.545 -0.461 7.103 1.00 82.81 82 ILE A C 1
ATOM 690 O O . ILE A 1 82 ? 2.040 -1.580 7.257 1.00 82.81 82 ILE A O 1
ATOM 694 N N . LYS A 1 83 ? 1.923 0.606 7.807 1.00 81.50 83 LYS A N 1
ATOM 695 C CA . LYS A 1 83 ? 2.896 0.602 8.900 1.00 81.50 83 LYS A CA 1
ATOM 696 C C . LYS A 1 83 ? 2.184 0.595 10.246 1.00 81.50 83 LYS A C 1
ATOM 698 O O . LYS A 1 83 ? 1.197 1.309 10.417 1.00 81.50 83 LYS A O 1
ATOM 703 N N . ASN A 1 84 ? 2.725 -0.177 11.188 1.00 76.69 84 ASN A N 1
ATOM 704 C CA . ASN A 1 84 ? 2.270 -0.242 12.580 1.00 76.69 84 ASN A CA 1
ATOM 705 C C . ASN A 1 84 ? 0.785 -0.615 12.699 1.00 76.69 84 ASN A C 1
ATOM 707 O O . ASN A 1 84 ? 0.047 -0.040 13.495 1.00 76.69 84 ASN A O 1
ATOM 711 N N . GLY A 1 85 ? 0.333 -1.553 1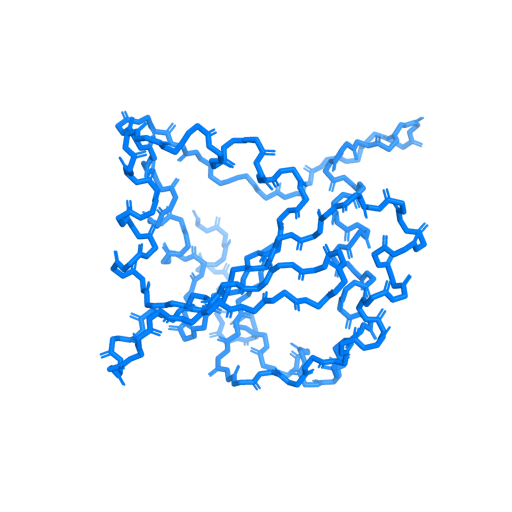1.866 1.00 73.19 85 GLY A N 1
ATOM 712 C CA . GLY A 1 85 ? -1.076 -1.903 11.758 1.00 73.19 85 GLY A CA 1
ATOM 713 C C . GLY A 1 85 ? -1.332 -3.388 11.622 1.00 73.19 85 GLY A C 1
ATOM 714 O O . GLY A 1 85 ? -0.431 -4.166 11.327 1.00 73.19 85 GLY A O 1
ATOM 715 N N . SER A 1 86 ? -2.590 -3.771 11.814 1.00 73.50 86 SER A N 1
ATOM 716 C CA . SER A 1 86 ? -3.064 -5.146 11.691 1.00 73.50 86 SER A CA 1
ATOM 717 C C . SER A 1 86 ? -3.975 -5.341 10.475 1.00 73.50 86 SER A C 1
ATOM 719 O O . SER A 1 86 ? -4.469 -4.391 9.862 1.00 73.50 86 SER A O 1
ATOM 721 N N . TYR A 1 87 ? -4.264 -6.604 10.150 1.00 72.00 87 TYR A N 1
ATOM 722 C CA . TYR A 1 87 ? -5.267 -6.936 9.134 1.00 72.00 87 TYR A CA 1
ATOM 723 C C . TYR A 1 87 ? -6.664 -6.392 9.486 1.00 72.00 87 TYR A C 1
ATOM 725 O O . TYR A 1 87 ? -7.407 -5.987 8.595 1.00 72.00 87 TYR A O 1
ATOM 733 N N . LYS A 1 88 ? -7.015 -6.314 10.777 1.00 77.50 88 LYS A N 1
ATOM 734 C CA . LYS A 1 88 ? -8.293 -5.737 11.225 1.00 77.50 88 LYS A CA 1
ATOM 735 C C . LYS A 1 88 ? -8.368 -4.240 10.943 1.00 77.50 88 LYS A C 1
ATOM 737 O O . LYS A 1 88 ? -9.416 -3.761 10.520 1.00 77.50 88 LYS A O 1
ATOM 742 N N . ASP A 1 89 ? -7.273 -3.513 11.146 1.00 78.81 89 ASP A N 1
ATOM 743 C CA . ASP A 1 89 ? -7.219 -2.081 10.836 1.00 78.81 89 ASP A CA 1
ATOM 744 C C . ASP A 1 89 ? -7.385 -1.859 9.338 1.00 78.81 89 ASP A C 1
ATOM 746 O O . ASP A 1 89 ? -8.180 -1.036 8.908 1.00 78.81 89 ASP A O 1
ATOM 750 N N . LEU A 1 90 ? -6.716 -2.683 8.542 1.00 75.69 90 LEU A N 1
ATOM 751 C CA . LEU A 1 90 ? -6.835 -2.702 7.093 1.00 75.69 90 LEU A CA 1
ATOM 752 C C . LEU A 1 90 ? -8.283 -2.962 6.639 1.00 75.69 90 LEU A C 1
ATOM 754 O O . LEU A 1 90 ? -8.797 -2.202 5.823 1.00 75.69 90 LEU A O 1
ATOM 758 N N . CYS A 1 91 ? -8.981 -3.943 7.221 1.00 79.56 91 CYS A N 1
ATOM 759 C CA . CYS A 1 91 ? -10.409 -4.157 6.963 1.00 79.56 91 CYS A CA 1
ATOM 760 C C . CYS A 1 91 ? -11.253 -2.913 7.263 1.00 79.56 91 CYS A C 1
ATOM 762 O O . CYS A 1 91 ? -12.104 -2.572 6.451 1.00 79.56 91 CYS A O 1
ATOM 764 N N . LYS A 1 92 ? -10.992 -2.221 8.378 1.00 83.56 92 LYS A N 1
ATOM 765 C CA . LYS A 1 92 ? -11.719 -0.999 8.762 1.00 83.56 92 LYS A CA 1
ATOM 766 C C . LYS A 1 92 ? -11.446 0.175 7.822 1.00 83.56 92 LYS A C 1
ATOM 768 O O . LYS A 1 92 ? -12.346 0.949 7.533 1.00 83.56 92 LYS A O 1
ATOM 773 N N . ILE A 1 93 ? -10.208 0.325 7.350 1.00 81.25 93 ILE A N 1
ATOM 774 C CA . ILE A 1 93 ? -9.808 1.439 6.474 1.00 81.25 93 ILE A CA 1
ATOM 775 C C . ILE A 1 93 ? -10.540 1.386 5.135 1.00 81.25 93 ILE A C 1
ATOM 777 O O . ILE A 1 93 ? -10.892 2.427 4.592 1.00 81.25 93 ILE A O 1
ATOM 781 N N . PHE A 1 94 ? -10.765 0.181 4.616 1.00 79.25 94 PHE A N 1
ATOM 782 C CA . PHE A 1 94 ? -11.447 -0.043 3.344 1.00 79.25 94 PHE A CA 1
ATOM 783 C C . PHE A 1 94 ? -12.858 -0.621 3.528 1.00 79.25 94 PHE A C 1
ATOM 785 O O . PHE A 1 94 ? -13.381 -1.218 2.593 1.00 79.25 94 PHE A O 1
ATOM 792 N N . GLU A 1 95 ? -13.463 -0.501 4.714 1.00 83.50 95 GLU A N 1
ATOM 793 C CA . GLU A 1 95 ? -14.840 -0.964 4.955 1.00 83.50 95 GLU A CA 1
ATOM 794 C C . GLU A 1 95 ? -15.845 -0.124 4.157 1.00 83.50 95 GLU A C 1
ATOM 796 O O . GLU A 1 95 ? -16.844 -0.634 3.642 1.00 83.50 95 GLU A O 1
ATOM 801 N N . GLU A 1 96 ? -15.540 1.161 3.999 1.00 77.44 96 GLU A N 1
ATOM 802 C CA . GLU A 1 96 ? -16.344 2.123 3.265 1.00 77.44 96 GLU A CA 1
ATOM 803 C C . GLU A 1 96 ? -15.423 3.060 2.480 1.00 77.44 96 GLU A C 1
ATOM 805 O O . GLU A 1 96 ? -14.427 3.555 3.004 1.00 77.44 96 GLU A O 1
ATOM 810 N N . VAL A 1 97 ? -15.730 3.263 1.201 1.00 78.00 97 VAL A N 1
ATOM 811 C CA . VAL A 1 97 ? -15.043 4.223 0.330 1.00 78.00 97 VAL A CA 1
ATOM 812 C C . VAL A 1 97 ? -16.116 5.022 -0.393 1.00 78.00 97 VAL A C 1
ATOM 814 O O . VAL A 1 97 ? -16.905 4.433 -1.137 1.00 78.00 97 VAL A O 1
ATOM 817 N N . LYS A 1 98 ? -16.164 6.346 -0.193 1.00 73.25 98 LYS A N 1
ATOM 818 C CA . LYS A 1 98 ? -17.175 7.232 -0.807 1.00 73.25 98 LYS A CA 1
ATOM 819 C C . LYS A 1 98 ? -18.602 6.759 -0.537 1.00 73.25 98 LYS A C 1
ATOM 821 O O . LYS A 1 98 ? -19.398 6.573 -1.460 1.00 73.25 98 LYS A O 1
ATOM 826 N N . SER A 1 99 ? -18.892 6.453 0.722 1.00 74.75 99 SER A N 1
ATOM 827 C CA . SER A 1 99 ? -20.190 5.913 1.148 1.00 74.75 99 SER A CA 1
ATOM 828 C C . SER A 1 99 ? -20.604 4.577 0.514 1.00 74.75 99 SER 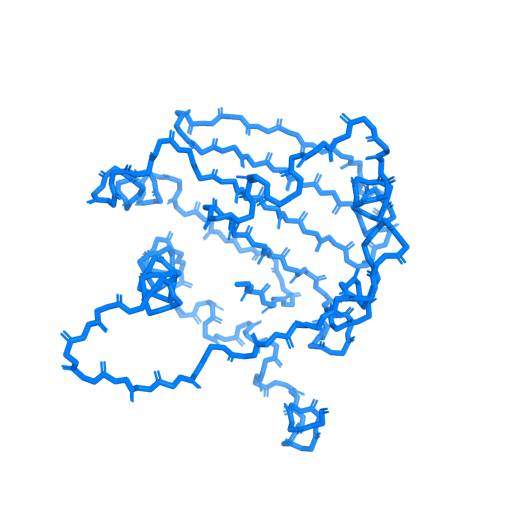A C 1
ATOM 830 O O . SER A 1 99 ? -21.745 4.134 0.653 1.0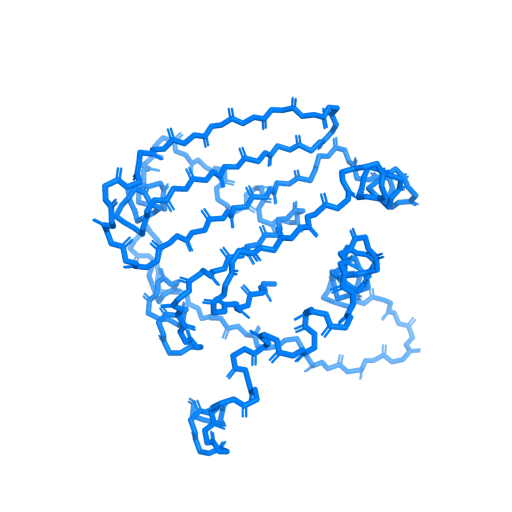0 74.75 99 SER A O 1
ATOM 832 N N . THR A 1 100 ? -19.688 3.906 -0.187 1.00 76.56 100 THR A N 1
ATOM 833 C CA . THR A 1 100 ? -19.905 2.571 -0.738 1.00 76.56 100 THR A CA 1
ATOM 834 C C . THR A 1 100 ? -19.235 1.563 0.173 1.00 76.56 100 THR A C 1
ATOM 836 O O . THR A 1 100 ? -18.031 1.642 0.406 1.00 76.56 100 THR A O 1
ATOM 839 N N . LYS A 1 101 ? -19.999 0.582 0.661 1.00 79.25 101 LYS A N 1
ATOM 840 C CA . LYS A 1 101 ? -19.428 -0.534 1.418 1.00 79.25 101 LYS A CA 1
ATOM 841 C C . LYS A 1 101 ? -18.504 -1.341 0.518 1.00 79.25 101 LYS A C 1
ATOM 843 O O . LYS A 1 101 ? -18.935 -1.868 -0.508 1.00 79.25 101 LYS A O 1
ATOM 848 N N . VAL A 1 102 ? -17.249 -1.463 0.922 1.00 76.38 102 VAL A N 1
ATOM 849 C CA . VAL A 1 102 ? -16.235 -2.236 0.214 1.00 76.38 102 VAL A CA 1
ATOM 850 C C . VAL A 1 102 ? -15.824 -3.406 1.098 1.00 76.38 102 VAL A C 1
ATOM 852 O O . VAL A 1 102 ? -15.773 -3.324 2.322 1.00 76.38 102 VAL A O 1
ATOM 855 N N . ARG A 1 103 ? -15.567 -4.553 0.468 1.00 70.12 103 ARG A N 1
ATOM 856 C CA . ARG A 1 103 ? -15.040 -5.726 1.157 1.00 70.12 103 ARG A CA 1
ATOM 857 C C . ARG A 1 103 ? -13.676 -6.057 0.592 1.00 70.12 103 ARG A C 1
ATOM 859 O O . ARG A 1 103 ? -13.547 -6.391 -0.584 1.00 70.12 103 ARG A O 1
ATOM 866 N N . LEU A 1 104 ? -12.669 -6.028 1.454 1.00 69.62 104 LEU A N 1
ATOM 867 C CA . LEU A 1 104 ? -11.366 -6.578 1.124 1.00 69.62 104 LEU A CA 1
ATOM 868 C C . LEU A 1 104 ? -11.479 -8.097 1.013 1.00 69.62 104 LEU A C 1
ATOM 870 O O . LEU A 1 104 ? -11.847 -8.793 1.960 1.00 69.62 104 LEU A O 1
ATOM 874 N N . VAL A 1 105 ? -11.173 -8.606 -0.173 1.00 62.56 105 VAL A N 1
ATOM 875 C CA . VAL A 1 105 ? -11.122 -10.038 -0.450 1.00 62.56 105 VAL A CA 1
ATOM 876 C C . VAL A 1 105 ? -9.672 -10.501 -0.459 1.00 62.56 105 VAL A C 1
ATOM 878 O O . VAL A 1 105 ? -8.797 -9.865 -1.049 1.00 62.56 105 VAL A O 1
ATOM 881 N N . LYS A 1 106 ? -9.405 -11.627 0.205 1.00 60.78 106 LYS A N 1
ATOM 882 C CA . LYS A 1 106 ? -8.095 -12.280 0.142 1.00 60.78 106 LYS A CA 1
ATOM 883 C C . LYS A 1 106 ? -7.928 -12.899 -1.245 1.00 60.78 106 LYS A C 1
ATOM 885 O O . LYS A 1 106 ? -8.844 -13.542 -1.750 1.00 60.78 106 LYS A O 1
ATOM 890 N N . GLY A 1 107 ? -6.757 -12.708 -1.848 1.00 50.12 107 GLY A N 1
ATOM 891 C CA . GLY A 1 107 ? -6.395 -13.372 -3.097 1.00 50.12 107 GLY A CA 1
ATOM 892 C C . GLY A 1 107 ? -6.351 -14.876 -2.927 1.00 50.12 107 GLY A C 1
ATOM 893 O O . GLY A 1 107 ? -5.463 -15.390 -2.254 1.00 50.12 107 GLY A O 1
ATOM 894 N N . GLY A 1 108 ? -7.315 -15.573 -3.524 1.00 42.53 108 GLY A N 1
ATOM 895 C CA . GLY A 1 108 ? -7.349 -17.025 -3.517 1.00 42.53 108 GLY A CA 1
ATOM 896 C C . GLY A 1 108 ? -8.530 -17.590 -4.291 1.00 42.53 108 GLY A C 1
ATOM 897 O O . GLY A 1 108 ? -9.602 -17.765 -3.726 1.00 42.53 108 GLY A O 1
ATOM 898 N N . SER A 1 109 ? -8.313 -17.946 -5.559 1.00 41.12 109 SER A N 1
ATOM 899 C CA . SER A 1 109 ? -8.920 -19.149 -6.138 1.00 41.12 109 SER A CA 1
ATOM 900 C C . SER A 1 109 ? -8.225 -19.534 -7.443 1.00 41.12 109 SER A C 1
ATOM 902 O O . SER A 1 109 ? -8.256 -18.803 -8.427 1.00 41.12 109 SER A O 1
ATOM 904 N N . GLN A 1 110 ? -7.597 -20.710 -7.427 1.00 46.56 110 GLN A N 1
ATOM 905 C CA . GLN A 1 110 ? -6.955 -21.341 -8.572 1.00 46.56 110 GLN A CA 1
ATOM 906 C C . GLN A 1 110 ? -8.001 -21.759 -9.618 1.00 46.56 110 GLN A C 1
ATOM 908 O O . GLN A 1 110 ? -8.783 -22.680 -9.381 1.00 46.56 110 GLN A O 1
ATOM 913 N N . LYS A 1 111 ? -7.926 -21.201 -10.830 1.00 41.31 111 LYS A N 1
ATOM 914 C CA . LYS A 1 111 ? -8.304 -21.926 -12.054 1.00 41.31 111 LYS A CA 1
ATOM 915 C C . LYS A 1 111 ? -7.084 -21.978 -12.967 1.00 41.31 111 LYS A C 1
ATOM 917 O O . LYS A 1 111 ? -6.720 -20.998 -13.597 1.00 41.31 111 LYS A O 1
ATOM 922 N N . ARG A 1 112 ? -6.444 -23.151 -13.005 1.00 45.03 112 ARG A N 1
ATOM 923 C CA . ARG A 1 112 ? -5.105 -23.452 -13.563 1.00 45.03 112 ARG A CA 1
ATOM 924 C C . ARG A 1 112 ? -4.906 -23.203 -15.072 1.00 45.03 112 ARG A C 1
ATOM 926 O O . ARG A 1 112 ? -3.926 -23.685 -15.623 1.00 45.03 112 ARG A O 1
ATOM 933 N N . GLN A 1 113 ? -5.819 -22.517 -15.754 1.00 42.81 113 GLN A N 1
ATOM 934 C CA . GLN A 1 113 ? -5.793 -22.369 -17.217 1.00 42.81 113 GLN A CA 1
ATOM 935 C C . GLN A 1 113 ? -5.867 -20.914 -17.698 1.00 42.81 113 GLN A C 1
ATOM 937 O O . GLN A 1 113 ? -5.652 -20.667 -18.878 1.00 42.81 113 GLN A O 1
ATOM 942 N N . PHE A 1 114 ? -6.100 -19.954 -16.798 1.00 39.78 114 PHE A N 1
ATOM 943 C CA . PHE A 1 114 ? -6.052 -18.522 -17.090 1.00 39.78 114 PHE A CA 1
ATOM 944 C C . PHE A 1 114 ? -5.372 -17.806 -15.923 1.00 39.78 114 PHE A C 1
ATOM 946 O O . PHE A 1 114 ? -5.701 -18.085 -14.770 1.00 39.78 114 PHE A O 1
ATOM 953 N N . LEU A 1 115 ? -4.431 -16.897 -16.202 1.00 45.34 115 LEU A N 1
ATOM 954 C CA . LEU A 1 115 ? -3.954 -15.966 -15.180 1.00 45.34 115 LEU A CA 1
ATOM 955 C C . LEU A 1 115 ? -5.122 -15.035 -14.850 1.00 45.34 115 LEU A C 1
ATOM 957 O O . LEU A 1 115 ? -5.572 -14.281 -15.712 1.00 45.34 115 LEU A O 1
ATOM 961 N N . SER A 1 116 ? -5.655 -15.112 -13.631 1.00 47.75 116 SER A N 1
ATOM 962 C CA . SER A 1 116 ? -6.604 -14.096 -13.191 1.00 47.75 116 SER A CA 1
ATOM 963 C C . SER A 1 116 ? -5.847 -12.784 -12.932 1.00 47.75 116 SER A C 1
ATOM 965 O O . SER A 1 116 ? -4.693 -12.836 -12.493 1.00 47.75 116 SER A O 1
ATOM 967 N N . PRO A 1 117 ? -6.482 -11.609 -13.092 1.00 52.53 117 PRO A N 1
ATOM 968 C CA . PRO A 1 117 ? -5.885 -10.333 -12.678 1.00 52.53 117 PRO A CA 1
ATOM 969 C C . PRO A 1 117 ? -5.405 -10.342 -11.215 1.00 52.53 117 PRO A C 1
ATOM 971 O O . PRO A 1 117 ? -4.494 -9.618 -10.826 1.00 52.53 117 PRO A O 1
ATOM 974 N N . MET A 1 118 ? -5.995 -11.199 -10.376 1.00 57.38 118 MET A N 1
ATOM 975 C CA . MET A 1 118 ? -5.598 -11.377 -8.982 1.00 57.38 118 MET A CA 1
ATOM 976 C C . MET A 1 118 ? -4.289 -12.173 -8.833 1.00 57.38 118 MET A C 1
ATOM 978 O O . MET A 1 118 ? -3.462 -11.827 -7.989 1.00 57.38 118 MET A O 1
ATOM 982 N N . ASP A 1 119 ? -4.079 -13.201 -9.661 1.00 57.66 119 ASP A N 1
ATOM 983 C CA . ASP A 1 119 ? -2.834 -13.982 -9.713 1.00 57.66 119 ASP A CA 1
ATOM 984 C C . ASP A 1 119 ? -1.684 -13.173 -10.328 1.00 57.66 119 ASP A C 1
ATOM 986 O O . ASP A 1 119 ? -0.535 -13.275 -9.884 1.00 57.66 119 ASP A O 1
ATOM 990 N N . GLU A 1 120 ? -1.998 -12.325 -11.308 1.00 59.38 120 GLU A N 1
ATOM 991 C CA . GLU A 1 120 ? -1.068 -11.348 -11.872 1.00 59.38 120 GLU A CA 1
ATOM 992 C C . GLU A 1 120 ? -0.623 -10.352 -10.799 1.00 59.38 120 GLU A C 1
ATOM 994 O O . GLU A 1 120 ? 0.568 -10.269 -10.503 1.00 59.38 120 GLU A O 1
ATOM 999 N N . ARG A 1 121 ? -1.566 -9.705 -10.098 1.00 62.66 121 ARG A N 1
ATOM 1000 C CA . ARG A 1 121 ? -1.259 -8.810 -8.967 1.00 62.66 121 ARG A CA 1
ATOM 1001 C C . ARG A 1 121 ? -0.439 -9.492 -7.878 1.00 62.66 121 ARG A C 1
ATOM 1003 O O . ARG A 1 121 ? 0.493 -8.893 -7.348 1.00 62.66 121 ARG A O 1
ATOM 1010 N N . LEU A 1 122 ? -0.738 -10.748 -7.543 1.00 67.25 122 LEU A N 1
ATOM 1011 C CA . LEU A 1 122 ? 0.057 -11.505 -6.573 1.00 67.25 122 LEU A CA 1
ATOM 1012 C C . LEU A 1 122 ? 1.497 -11.724 -7.062 1.00 67.25 122 LEU A C 1
ATOM 1014 O O . LEU A 1 122 ? 2.434 -11.643 -6.268 1.00 67.25 122 LEU A O 1
ATOM 1018 N N . SER A 1 123 ? 1.680 -11.991 -8.352 1.00 64.88 123 SER A N 1
ATOM 1019 C CA . SER A 1 123 ? 2.999 -12.164 -8.971 1.00 64.88 123 SER A CA 1
ATOM 1020 C C . SER A 1 123 ? 3.777 -10.847 -9.017 1.00 64.88 123 SER A C 1
ATOM 1022 O O . SER A 1 123 ? 4.960 -10.828 -8.675 1.00 64.88 123 SER A O 1
ATOM 1024 N N . ILE A 1 124 ? 3.095 -9.736 -9.316 1.00 63.12 124 ILE A N 1
ATOM 1025 C CA . ILE A 1 124 ? 3.635 -8.375 -9.219 1.00 63.12 124 ILE A CA 1
ATOM 1026 C C . ILE A 1 124 ? 4.087 -8.096 -7.784 1.00 63.12 124 ILE A C 1
ATOM 1028 O O . ILE A 1 124 ? 5.227 -7.696 -7.566 1.00 63.12 124 ILE A O 1
ATOM 1032 N N . TYR A 1 125 ? 3.251 -8.387 -6.783 1.00 66.00 125 TYR A N 1
ATOM 1033 C CA . TYR A 1 125 ? 3.627 -8.205 -5.381 1.00 66.00 125 TYR A CA 1
ATOM 1034 C C . TYR A 1 125 ? 4.832 -9.057 -4.982 1.00 66.00 125 TYR A C 1
ATOM 1036 O O . TYR A 1 125 ? 5.717 -8.548 -4.304 1.00 66.00 125 TYR A O 1
ATOM 1044 N N . LYS A 1 126 ? 4.926 -10.311 -5.439 1.00 68.44 126 LYS A N 1
ATOM 1045 C CA . LYS A 1 126 ? 6.103 -11.165 -5.203 1.00 68.44 126 LYS A CA 1
ATOM 1046 C C . LYS A 1 126 ? 7.377 -10.584 -5.817 1.00 68.44 126 LYS A C 1
ATOM 1048 O O . LYS A 1 126 ? 8.404 -10.566 -5.149 1.00 68.44 126 LYS A O 1
ATOM 1053 N N . LEU A 1 127 ? 7.316 -10.070 -7.044 1.00 66.81 127 LEU A N 1
ATOM 1054 C CA . LEU A 1 127 ? 8.448 -9.397 -7.694 1.00 66.81 127 LEU A CA 1
ATOM 1055 C C . LEU A 1 127 ? 8.853 -8.117 -6.959 1.00 66.81 127 LEU A C 1
ATOM 1057 O O . LEU A 1 127 ? 10.037 -7.877 -6.732 1.00 66.81 127 LEU A O 1
ATOM 1061 N N . ILE A 1 128 ? 7.876 -7.334 -6.502 1.00 65.12 128 ILE A N 1
ATOM 1062 C CA . ILE A 1 128 ? 8.138 -6.169 -5.658 1.00 65.12 128 ILE A CA 1
ATOM 1063 C C . ILE A 1 128 ? 8.769 -6.603 -4.322 1.00 65.12 128 ILE A C 1
ATOM 1065 O O . ILE A 1 128 ? 9.722 -5.968 -3.875 1.00 65.12 128 ILE A O 1
ATOM 1069 N N . PHE A 1 129 ? 8.355 -7.718 -3.718 1.00 68.69 129 PHE A N 1
ATOM 1070 C CA . PHE A 1 129 ? 9.026 -8.254 -2.527 1.00 68.69 129 PHE A CA 1
ATOM 1071 C C . PHE A 1 129 ?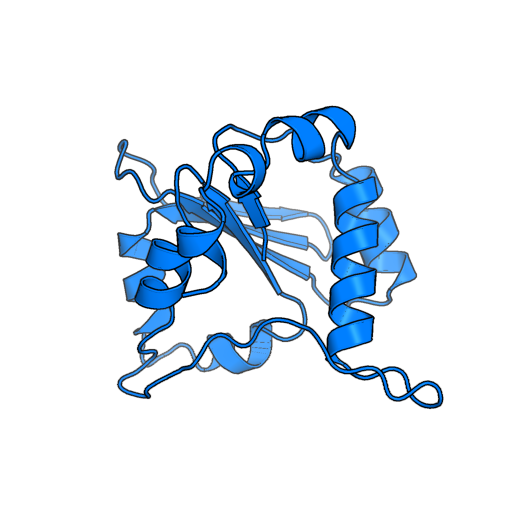 10.475 -8.674 -2.790 1.00 68.69 129 PHE A C 1
ATOM 1073 O O . PHE A 1 129 ? 11.323 -8.447 -1.936 1.00 68.69 129 PHE A O 1
ATOM 1080 N N . PHE A 1 130 ? 10.804 -9.193 -3.975 1.00 68.75 130 PHE A N 1
ATOM 1081 C CA . PHE A 1 130 ? 12.202 -9.449 -4.353 1.00 68.75 130 PHE A CA 1
ATOM 1082 C C . PHE A 1 130 ? 13.040 -8.169 -4.495 1.00 68.75 130 PHE A C 1
ATOM 1084 O O . PHE A 1 130 ? 14.265 -8.215 -4.394 1.00 68.75 130 PHE A O 1
ATOM 1091 N N . SER A 1 131 ? 12.403 -7.014 -4.708 1.00 67.56 131 SER A N 1
ATOM 1092 C CA . SER A 1 131 ? 13.073 -5.706 -4.682 1.00 67.56 131 SER A CA 1
ATOM 1093 C C . SER A 1 131 ? 13.257 -5.130 -3.270 1.00 67.56 131 SER A C 1
ATOM 1095 O O . SER A 1 131 ? 13.847 -4.064 -3.097 1.00 67.56 131 SER A O 1
ATOM 1097 N N . MET A 1 132 ? 12.768 -5.832 -2.254 1.00 70.81 132 MET A N 1
ATOM 1098 C CA . MET A 1 132 ? 12.888 -5.487 -0.844 1.00 70.81 132 MET A CA 1
ATOM 1099 C C . MET A 1 132 ? 13.880 -6.437 -0.158 1.00 70.81 132 MET A C 1
ATOM 1101 O O . MET A 1 132 ? 14.186 -7.508 -0.680 1.00 70.81 132 MET A O 1
ATOM 1105 N N . ASN A 1 133 ? 14.407 -6.068 1.017 1.00 72.62 133 ASN A N 1
ATOM 1106 C CA . ASN A 1 133 ? 15.184 -7.022 1.815 1.00 72.62 133 ASN A CA 1
ATOM 1107 C C . ASN A 1 133 ? 14.240 -8.148 2.278 1.00 72.62 133 ASN A C 1
ATOM 1109 O O . ASN A 1 133 ? 13.390 -7.925 3.143 1.00 72.62 133 ASN A O 1
ATOM 1113 N N . ALA A 1 134 ? 14.359 -9.321 1.653 1.00 68.25 134 ALA A N 1
ATOM 1114 C CA . ALA A 1 134 ? 13.449 -10.443 1.851 1.00 68.25 134 ALA A CA 1
ATOM 1115 C C . ALA A 1 134 ? 13.495 -10.978 3.288 1.00 68.25 134 ALA A C 1
ATOM 1117 O O . ALA A 1 134 ? 12.440 -11.229 3.867 1.00 68.25 134 ALA A O 1
ATOM 1118 N N . ASP A 1 135 ? 14.687 -11.070 3.882 1.00 66.94 135 ASP A N 1
ATOM 1119 C CA . ASP A 1 135 ? 14.862 -11.531 5.262 1.00 66.94 135 ASP A CA 1
ATOM 1120 C C . ASP A 1 135 ? 14.174 -10.578 6.240 1.00 66.94 135 ASP A C 1
ATOM 1122 O O . ASP A 1 135 ? 13.436 -11.010 7.125 1.00 66.94 135 ASP A O 1
ATOM 1126 N N . LEU A 1 136 ? 14.331 -9.269 6.019 1.00 69.19 136 LEU A N 1
ATOM 1127 C CA . LEU A 1 136 ? 13.662 -8.250 6.823 1.00 69.19 136 LEU A CA 1
ATOM 1128 C C . LEU A 1 136 ? 12.141 -8.280 6.623 1.00 69.19 136 LEU A C 1
ATOM 1130 O O . LEU A 1 136 ? 11.403 -8.203 7.596 1.00 69.19 136 LEU A O 1
ATOM 1134 N N . CYS A 1 137 ? 11.651 -8.435 5.387 1.00 66.25 137 CYS A N 1
ATOM 1135 C CA . CYS A 1 137 ? 10.213 -8.560 5.121 1.00 66.25 137 CYS A CA 1
ATOM 1136 C C . CYS A 1 137 ? 9.607 -9.775 5.819 1.00 66.25 137 CYS A C 1
ATOM 1138 O O . CYS A 1 137 ? 8.494 -9.687 6.329 1.00 66.25 137 CYS A O 1
ATOM 1140 N N . ILE A 1 138 ? 10.314 -10.909 5.805 1.00 67.19 138 ILE A N 1
ATOM 1141 C CA . ILE A 1 138 ? 9.870 -12.128 6.474 1.00 67.19 138 ILE A CA 1
ATOM 1142 C C . ILE A 1 138 ? 9.835 -11.895 7.974 1.00 67.19 138 ILE A C 1
ATOM 1144 O O . ILE A 1 138 ? 8.826 -12.228 8.576 1.00 67.19 138 ILE A O 1
ATOM 1148 N N . LEU A 1 139 ? 10.883 -11.314 8.561 1.00 71.31 139 LEU A N 1
ATOM 1149 C CA . LEU A 1 139 ? 10.986 -11.100 10.003 1.00 71.31 139 LEU A CA 1
ATOM 1150 C C . LEU A 1 139 ? 9.917 -10.123 10.518 1.00 71.31 139 LEU A C 1
ATOM 1152 O O . LEU A 1 139 ? 9.213 -10.421 11.478 1.00 71.31 139 LEU A O 1
ATOM 1156 N N . GLU A 1 140 ? 9.732 -9.010 9.812 1.00 67.38 140 GLU A N 1
ATOM 1157 C CA . GLU A 1 140 ? 8.875 -7.880 10.197 1.00 67.38 140 GLU A CA 1
ATOM 1158 C C . GLU A 1 140 ? 7.412 -8.029 9.757 1.00 67.38 140 GLU A C 1
ATOM 1160 O O . GLU A 1 140 ? 6.600 -7.109 9.918 1.00 67.38 140 GLU A O 1
ATOM 1165 N N . ASN A 1 141 ? 7.062 -9.179 9.178 1.00 66.69 141 ASN A N 1
ATOM 1166 C CA . ASN A 1 141 ? 5.705 -9.458 8.749 1.00 66.69 141 ASN A CA 1
ATOM 1167 C C . ASN A 1 141 ? 4.775 -9.529 9.964 1.00 66.69 141 ASN A C 1
ATOM 1169 O O . ASN A 1 141 ? 4.913 -10.407 10.818 1.00 66.69 141 ASN A O 1
ATOM 1173 N N . THR A 1 142 ? 3.769 -8.655 10.007 1.00 65.00 142 THR A N 1
ATOM 1174 C CA . THR A 1 142 ? 2.792 -8.615 11.101 1.00 65.00 142 THR A CA 1
ATOM 1175 C C . THR A 1 142 ? 2.099 -9.970 11.319 1.00 65.00 142 THR A C 1
ATOM 1177 O O . THR A 1 142 ? 1.758 -10.301 12.452 1.00 65.00 142 THR A O 1
ATOM 1180 N N . PHE A 1 143 ? 1.956 -10.812 10.284 1.00 66.94 143 PHE A N 1
ATOM 1181 C CA . PHE A 1 143 ? 1.387 -12.161 10.423 1.00 66.94 143 PHE A CA 1
ATOM 1182 C C . PHE A 1 143 ? 2.192 -13.100 11.331 1.00 66.94 143 PHE A C 1
ATOM 1184 O O . PHE A 1 143 ? 1.608 -14.035 11.869 1.00 66.94 143 PHE A O 1
ATOM 1191 N N . ASN A 1 144 ? 3.483 -12.845 11.558 1.00 68.25 144 ASN A N 1
ATOM 1192 C CA . ASN A 1 144 ? 4.279 -13.624 12.513 1.00 68.25 144 ASN A CA 1
ATOM 1193 C C . ASN A 1 144 ? 3.854 -13.390 13.966 1.00 68.25 144 ASN A C 1
ATOM 1195 O O . ASN A 1 144 ? 4.125 -14.220 14.830 1.00 68.25 144 ASN A O 1
ATOM 1199 N N . TYR A 1 145 ? 3.214 -12.251 14.234 1.00 70.06 145 TYR A N 1
ATOM 1200 C CA . TYR A 1 145 ? 2.868 -11.790 15.577 1.00 70.06 145 TYR A CA 1
ATOM 1201 C C . TYR A 1 145 ? 1.362 -11.860 15.860 1.00 70.06 145 TYR A C 1
ATOM 1203 O O . TYR A 1 145 ? 0.938 -11.606 16.985 1.00 70.06 145 TYR A O 1
ATOM 1211 N N . LEU A 1 146 ? 0.553 -12.210 14.854 1.00 66.12 146 LEU A N 1
ATOM 1212 C CA . LEU A 1 146 ? -0.894 -12.373 14.980 1.00 66.12 146 LEU A CA 1
ATOM 1213 C C . LEU A 1 146 ? -1.248 -13.809 15.365 1.00 66.12 146 LEU A C 1
ATOM 1215 O O . LEU A 1 146 ? -0.681 -14.771 14.840 1.00 66.12 146 LEU A O 1
ATOM 1219 N N . LYS A 1 147 ? -2.240 -13.973 16.244 1.00 71.44 147 LYS A N 1
ATOM 1220 C CA . LYS A 1 147 ? -2.765 -15.306 16.556 1.00 71.44 147 LYS A CA 1
ATOM 1221 C C . LYS A 1 147 ? -3.635 -15.833 15.412 1.00 71.44 147 LYS A C 1
ATOM 1223 O O . LYS A 1 147 ? -4.160 -15.084 14.585 1.00 71.44 147 LYS A O 1
ATOM 1228 N N . LYS A 1 148 ? -3.784 -17.161 15.345 1.00 68.75 148 LYS A N 1
ATOM 1229 C CA . LYS A 1 148 ? -4.429 -17.851 14.213 1.00 68.75 148 LYS A CA 1
ATOM 1230 C C . LYS A 1 148 ? -5.874 -17.392 13.965 1.00 68.75 148 LYS A C 1
ATOM 1232 O O . LYS A 1 148 ? -6.331 -17.235 12.838 1.00 68.75 148 LYS A O 1
ATOM 1237 N N . ASP A 1 149 ? -6.586 -17.185 15.054 1.00 73.19 149 ASP A N 1
ATOM 1238 C CA . ASP A 1 149 ? -7.944 -16.668 15.148 1.00 73.19 149 ASP A CA 1
ATOM 1239 C C . ASP A 1 149 ? -8.072 -15.215 14.667 1.00 73.19 149 ASP A C 1
ATOM 1241 O O . ASP A 1 149 ? -9.092 -14.843 14.086 1.00 73.19 149 ASP A O 1
ATOM 1245 N N . GLU A 1 150 ? -7.028 -14.403 14.820 1.00 58.47 150 GLU A N 1
ATOM 1246 C CA . GLU A 1 150 ? -7.036 -12.997 14.405 1.00 58.47 150 GLU A CA 1
ATOM 1247 C C . GLU A 1 150 ? -6.870 -12.804 12.900 1.00 58.47 150 GLU A C 1
ATOM 1249 O O . GLU A 1 150 ? -7.301 -11.778 12.377 1.00 58.47 150 GLU A O 1
ATOM 1254 N N . TYR A 1 151 ? -6.268 -13.771 12.199 1.00 57.84 151 TYR A N 1
ATOM 1255 C CA . TYR A 1 151 ? -6.173 -13.723 10.739 1.00 57.84 151 TYR A CA 1
ATOM 1256 C C . TYR A 1 151 ? -7.323 -14.445 10.027 1.00 57.84 151 TYR A C 1
ATOM 1258 O O . TYR A 1 151 ? -7.535 -14.187 8.841 1.00 57.84 151 TYR A O 1
ATOM 1266 N N . LEU A 1 152 ? -8.015 -15.388 10.681 1.00 57.41 152 LEU A N 1
ATOM 1267 C CA . LEU A 1 152 ? -9.125 -16.157 10.091 1.00 57.41 152 LEU A CA 1
ATOM 1268 C C . LEU A 1 152 ? -10.502 -15.509 10.271 1.00 57.41 152 LEU A C 1
ATOM 1270 O O . LEU A 1 152 ? -11.435 -15.926 9.584 1.00 57.41 152 LEU A O 1
ATOM 1274 N N . SER A 1 153 ? -10.614 -14.529 11.168 1.00 55.00 153 SER A N 1
ATOM 1275 C CA . SER A 1 153 ? -11.795 -13.671 11.319 1.00 55.00 153 SER A CA 1
ATOM 1276 C C . SER A 1 153 ? -11.882 -12.612 10.218 1.00 55.00 153 SER A C 1
ATOM 1278 O O . SER A 1 153 ? -13.028 -12.234 9.895 1.00 55.00 153 SER A O 1
#

Foldseek 3Di:
DAEFADDFDFQVVLLVVLCVVLVPQAAEEEEEEADPPVDDWDWDDDPRYTYIYHYLVVVLCVQQPPPPPCVVVNVLRYDYYYYNDDVVVVQVSQCAGNNDGDGDDDQDDDPPPDCDSSNVVVVSVVSSCVSTPVVNSVVRGCVVVDDPVRVVD

Solvent-accessible surface area (backbone atoms only — not comparable to full-atom values): 8924 Å² total; per-residue (Å²): 115,45,50,24,67,62,92,76,69,68,41,63,69,47,36,51,51,46,38,57,77,67,67,49,81,48,41,37,34,38,40,33,29,64,62,81,82,77,60,63,77,46,77,51,74,59,91,48,37,38,41,37,36,31,22,47,69,59,49,52,51,59,56,50,37,83,92,49,75,48,62,75,72,44,53,80,46,47,44,43,35,36,32,65,50,52,73,66,56,54,50,61,66,45,35,49,50,68,90,37,81,40,78,87,74,79,89,78,82,91,56,99,85,57,86,45,75,61,56,48,50,51,50,52,51,52,50,46,44,69,20,30,54,54,69,56,52,63,70,42,25,43,73,81,75,52,56,75,68,70,75,74,108

Radius of gyration: 15.63 Å; Cα contacts (8 Å, |Δi|>4): 207; chains: 1; bounding box: 37×38×35 Å